Protein AF-A0A2V8K1Y5-F1 (afdb_monomer)

Nearest PDB structures (foldseek):
  5n78-assembly1_C  TM=5.001E-01  e=2.879E+00  Escherichia coli
  8tla-assembly1_B  TM=1.758E-01  e=6.947E+00  Homo sapiens

Structure (mmCIF, N/CA/C/O backbone):
data_AF-A0A2V8K1Y5-F1
#
_entry.id   AF-A0A2V8K1Y5-F1
#
loop_
_atom_site.group_PDB
_atom_site.id
_atom_site.type_symbol
_atom_site.label_atom_id
_atom_site.label_alt_id
_atom_site.label_comp_id
_atom_site.label_asym_id
_atom_site.label_entity_id
_atom_site.label_seq_id
_atom_site.pdbx_PDB_ins_code
_atom_site.Cartn_x
_atom_site.Cartn_y
_atom_site.Cartn_z
_atom_site.occupancy
_atom_site.B_iso_or_equiv
_atom_site.auth_seq_id
_atom_site.auth_comp_id
_atom_site.auth_asym_id
_atom_site.auth_atom_id
_atom_site.pdbx_PDB_model_num
ATOM 1 N N . ASP A 1 1 ? 10.389 -0.474 23.146 1.00 36.03 1 ASP A N 1
ATOM 2 C CA . ASP A 1 1 ? 8.952 -0.753 23.030 1.00 36.03 1 ASP A CA 1
ATOM 3 C C . ASP A 1 1 ? 8.690 -1.410 21.679 1.00 36.03 1 ASP A C 1
ATOM 5 O O . ASP A 1 1 ? 9.085 -0.850 20.660 1.00 36.03 1 ASP A O 1
ATOM 9 N N . ILE A 1 2 ? 8.203 -2.653 21.663 1.00 30.86 2 ILE A N 1
ATOM 10 C CA . ILE A 1 2 ? 8.026 -3.426 20.422 1.00 30.86 2 ILE A CA 1
ATOM 11 C C . ILE A 1 2 ? 6.610 -3.152 19.920 1.00 30.86 2 ILE A C 1
ATOM 13 O O . ILE A 1 2 ? 5.644 -3.729 20.410 1.00 30.86 2 ILE A O 1
ATOM 17 N N . HIS A 1 3 ? 6.485 -2.248 18.950 1.00 46.88 3 HIS A N 1
ATOM 18 C CA . HIS A 1 3 ? 5.200 -1.940 18.333 1.00 46.88 3 HIS A CA 1
ATOM 19 C C . HIS A 1 3 ? 4.813 -3.071 17.373 1.00 46.88 3 HIS A C 1
ATOM 21 O O . HIS A 1 3 ? 5.418 -3.230 16.312 1.00 46.88 3 HIS A O 1
ATOM 27 N N . TRP A 1 4 ? 3.821 -3.870 17.763 1.00 62.59 4 TRP A N 1
ATOM 28 C CA . TRP A 1 4 ? 3.218 -4.887 16.904 1.00 62.59 4 TRP A CA 1
ATOM 29 C C . TRP A 1 4 ? 2.704 -4.225 15.609 1.00 62.59 4 TRP A C 1
ATOM 31 O O . TRP A 1 4 ? 2.039 -3.187 15.701 1.00 62.59 4 TRP A O 1
ATOM 41 N N . PRO A 1 5 ? 2.986 -4.763 14.406 1.00 79.50 5 PRO A N 1
ATOM 42 C CA . PRO A 1 5 ? 2.498 -4.159 13.174 1.00 79.50 5 PRO A CA 1
ATOM 43 C C . PRO A 1 5 ? 0.969 -4.064 13.153 1.00 79.50 5 PRO A C 1
ATOM 45 O O . PRO A 1 5 ? 0.234 -5.006 13.453 1.00 79.50 5 PRO A O 1
ATOM 48 N N . THR A 1 6 ? 0.498 -2.879 12.781 1.00 89.88 6 THR A N 1
ATOM 49 C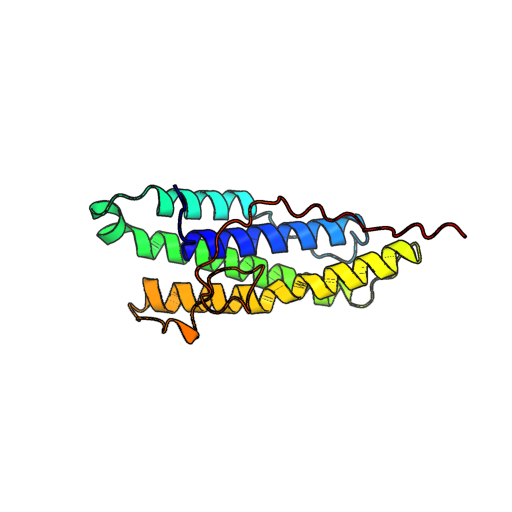 CA . THR A 1 6 ? -0.912 -2.578 12.539 1.00 89.88 6 THR A CA 1
ATOM 50 C C . THR A 1 6 ? -1.224 -2.730 11.055 1.00 89.88 6 THR A C 1
ATOM 52 O O . THR A 1 6 ? -0.338 -2.616 10.204 1.00 89.88 6 THR A O 1
ATOM 55 N N . ASP A 1 7 ? -2.499 -2.892 10.715 1.00 93.94 7 ASP A N 1
ATOM 56 C CA . ASP A 1 7 ? -2.921 -2.923 9.311 1.00 93.94 7 ASP A CA 1
ATOM 57 C C . ASP A 1 7 ? -2.511 -1.622 8.583 1.00 93.94 7 ASP A C 1
ATOM 59 O O . ASP A 1 7 ? -2.038 -1.649 7.449 1.00 93.94 7 ASP A O 1
ATOM 63 N N . ALA A 1 8 ? -2.546 -0.476 9.275 1.00 96.12 8 ALA A N 1
ATOM 64 C CA . ALA A 1 8 ? -2.056 0.801 8.756 1.00 96.12 8 ALA A CA 1
ATOM 65 C C . ALA A 1 8 ? -0.554 0.799 8.407 1.00 96.12 8 ALA A C 1
ATOM 67 O O . ALA A 1 8 ? -0.160 1.396 7.400 1.00 96.12 8 ALA A O 1
ATOM 68 N N . THR A 1 9 ? 0.294 0.161 9.223 1.00 95.00 9 THR A N 1
ATOM 69 C CA . THR A 1 9 ? 1.738 0.069 8.946 1.00 95.00 9 THR A CA 1
ATOM 70 C C . THR A 1 9 ? 2.028 -0.886 7.796 1.00 95.00 9 THR A C 1
ATOM 72 O O . THR A 1 9 ? 2.828 -0.540 6.933 1.00 95.00 9 THR A O 1
ATOM 75 N N . LEU A 1 10 ? 1.314 -2.012 7.711 1.00 95.06 10 LEU A N 1
ATOM 76 C CA . LEU A 1 10 ? 1.461 -2.972 6.611 1.00 95.06 10 LEU A CA 1
ATOM 77 C C . LEU A 1 10 ? 1.029 -2.372 5.262 1.00 95.06 10 LEU A C 1
ATOM 79 O O . LEU A 1 10 ? 1.726 -2.520 4.256 1.00 95.06 10 LEU A O 1
ATOM 83 N N . LEU A 1 11 ? -0.077 -1.618 5.241 1.00 97.69 11 LEU A N 1
ATOM 84 C CA . LEU A 1 11 ? -0.516 -0.873 4.054 1.00 97.69 11 LEU A CA 1
ATOM 85 C C . LEU A 1 11 ? 0.528 0.169 3.624 1.00 97.69 11 LEU A C 1
ATOM 87 O O . LEU A 1 11 ? 0.815 0.319 2.435 1.00 97.69 11 LEU A O 1
ATOM 91 N N . TRP A 1 12 ? 1.125 0.882 4.584 1.00 97.69 12 TRP A N 1
ATOM 92 C CA . TRP A 1 12 ? 2.210 1.821 4.301 1.00 97.69 12 TRP A CA 1
ATOM 93 C C . TRP A 1 12 ? 3.450 1.123 3.735 1.00 97.69 12 TRP A C 1
ATOM 95 O O . TRP A 1 12 ? 4.020 1.609 2.756 1.00 97.69 12 TRP A O 1
ATOM 105 N N . ASP A 1 13 ? 3.863 0.001 4.319 1.00 94.94 13 ASP A N 1
ATOM 106 C CA . ASP A 1 13 ? 5.020 -0.751 3.845 1.00 94.94 13 ASP A CA 1
ATOM 107 C C . ASP A 1 13 ? 4.805 -1.277 2.427 1.00 94.94 13 ASP A C 1
ATOM 109 O O . ASP A 1 13 ? 5.695 -1.114 1.592 1.00 94.94 13 ASP A O 1
ATOM 113 N N . THR A 1 14 ? 3.596 -1.751 2.116 1.00 95.81 14 THR A N 1
ATOM 114 C CA . THR A 1 14 ? 3.192 -2.139 0.755 1.00 95.81 14 THR A CA 1
ATOM 115 C C . THR A 1 14 ? 3.406 -0.982 -0.224 1.00 95.81 14 THR A C 1
ATOM 117 O O . THR A 1 14 ? 4.146 -1.106 -1.202 1.00 95.81 14 THR A O 1
ATOM 120 N N . VAL A 1 15 ? 2.846 0.199 0.074 1.00 98.12 15 VAL A N 1
ATOM 121 C CA . VAL A 1 15 ? 3.009 1.396 -0.770 1.00 98.12 15 VAL A CA 1
ATOM 122 C C . VAL A 1 15 ? 4.481 1.777 -0.929 1.00 98.12 15 VAL A C 1
ATOM 124 O O . VAL A 1 15 ? 4.929 2.109 -2.031 1.00 98.12 15 VAL A O 1
ATOM 127 N N . ARG A 1 16 ? 5.242 1.763 0.168 1.00 96.69 16 ARG A N 1
ATOM 128 C CA . ARG A 1 16 ? 6.648 2.174 0.202 1.00 96.69 16 ARG A CA 1
ATOM 129 C C . ARG A 1 16 ? 7.526 1.254 -0.644 1.00 96.69 16 ARG A C 1
ATOM 131 O O . ARG A 1 16 ? 8.353 1.767 -1.400 1.00 96.69 16 ARG A O 1
ATOM 138 N N . VAL A 1 17 ? 7.357 -0.060 -0.508 1.00 94.44 17 VAL A N 1
ATOM 139 C CA . VAL A 1 17 ? 8.147 -1.076 -1.216 1.00 94.44 17 VAL A CA 1
ATOM 140 C C . VAL A 1 17 ? 7.843 -1.042 -2.705 1.00 94.44 17 VAL A C 1
ATOM 142 O O . VAL A 1 17 ? 8.766 -0.836 -3.491 1.00 94.44 17 VAL A O 1
ATOM 145 N N . LEU A 1 18 ? 6.567 -1.118 -3.091 1.00 95.44 18 LEU A N 1
ATOM 146 C CA . LEU A 1 18 ? 6.172 -1.111 -4.501 1.00 95.44 18 LEU A CA 1
ATOM 147 C C . LEU A 1 18 ? 6.598 0.184 -5.199 1.00 95.44 18 LEU A C 1
ATOM 149 O O . LEU A 1 18 ? 7.217 0.144 -6.259 1.00 95.44 18 LEU A O 1
ATOM 153 N N . SER A 1 19 ? 6.392 1.345 -4.565 1.00 95.94 19 SER A N 1
ATOM 154 C CA . SER A 1 19 ? 6.840 2.630 -5.130 1.00 95.94 19 SER A CA 1
ATOM 155 C C . SER A 1 19 ? 8.359 2.684 -5.335 1.00 95.94 19 SER A C 1
ATOM 157 O O . SER A 1 19 ? 8.837 3.335 -6.264 1.00 95.94 19 SER A O 1
ATOM 159 N N . ARG A 1 20 ? 9.138 2.043 -4.454 1.00 93.94 20 ARG A N 1
ATOM 160 C CA . ARG A 1 20 ? 10.599 1.968 -4.583 1.00 93.94 20 ARG A CA 1
ATOM 161 C C . ARG A 1 20 ? 11.006 1.038 -5.727 1.00 93.94 20 ARG A C 1
ATOM 163 O O . ARG A 1 20 ? 11.879 1.420 -6.496 1.00 93.94 20 ARG A O 1
ATOM 170 N N . LEU A 1 21 ? 10.385 -0.136 -5.847 1.00 92.81 21 LEU A N 1
ATOM 171 C CA . LEU A 1 21 ? 10.670 -1.100 -6.917 1.00 92.81 21 LEU A CA 1
ATOM 172 C C . LEU A 1 21 ? 10.338 -0.521 -8.298 1.00 92.81 21 LEU A C 1
ATOM 174 O O . LEU A 1 21 ? 11.191 -0.536 -9.182 1.00 92.81 21 LEU A O 1
ATOM 178 N N . ILE A 1 22 ? 9.168 0.112 -8.444 1.00 94.69 22 ILE A N 1
ATOM 179 C CA . ILE A 1 22 ? 8.790 0.850 -9.663 1.00 94.69 22 ILE A CA 1
ATOM 180 C C . ILE A 1 22 ? 9.826 1.938 -9.980 1.00 94.69 22 ILE A C 1
ATOM 182 O O . ILE A 1 22 ? 10.213 2.116 -11.132 1.00 94.69 22 ILE A O 1
ATOM 186 N N . GLY A 1 23 ? 10.301 2.669 -8.964 1.00 93.94 23 GLY A N 1
ATOM 187 C CA . GLY A 1 23 ? 11.340 3.687 -9.132 1.00 93.94 23 GLY A CA 1
ATOM 188 C C . GLY A 1 23 ? 12.672 3.120 -9.633 1.00 93.94 23 GLY A C 1
ATOM 189 O O . GLY A 1 23 ? 13.281 3.715 -10.518 1.00 93.94 23 GLY A O 1
ATOM 190 N N . ARG A 1 24 ? 13.099 1.959 -9.114 1.00 93.06 24 ARG A N 1
ATOM 191 C CA . ARG A 1 24 ? 14.311 1.262 -9.579 1.00 93.06 24 ARG A CA 1
ATOM 192 C C . ARG A 1 24 ? 14.163 0.796 -11.026 1.00 93.06 24 ARG A C 1
ATOM 194 O O . ARG A 1 24 ? 15.050 1.069 -11.822 1.00 93.06 24 ARG A O 1
ATOM 201 N N . LEU A 1 25 ? 13.027 0.195 -11.391 1.00 92.25 25 LEU A N 1
ATOM 202 C CA . LEU A 1 25 ? 12.757 -0.182 -12.784 1.00 92.25 25 LEU A CA 1
ATOM 203 C C . LEU A 1 25 ? 12.767 1.036 -13.711 1.00 92.25 25 LEU A C 1
ATOM 205 O O . LEU A 1 25 ? 13.388 0.993 -14.767 1.00 92.25 25 LEU A O 1
ATOM 209 N N . ARG A 1 26 ? 12.156 2.153 -13.297 1.00 93.94 26 ARG A N 1
ATOM 210 C CA . ARG A 1 26 ? 12.150 3.388 -14.096 1.00 93.94 26 ARG A CA 1
ATOM 211 C C . ARG A 1 26 ? 13.559 3.931 -14.339 1.00 93.94 26 ARG A C 1
ATOM 213 O O . ARG A 1 26 ? 13.788 4.517 -15.388 1.00 93.94 26 ARG A O 1
ATOM 220 N N . ALA A 1 27 ? 14.491 3.759 -13.403 1.00 92.81 27 ALA A N 1
ATOM 221 C CA . ALA A 1 27 ? 15.870 4.208 -13.591 1.00 92.81 27 ALA A CA 1
ATOM 222 C C . ALA A 1 27 ? 16.603 3.425 -14.698 1.00 92.81 27 ALA A C 1
ATOM 224 O O . ALA A 1 27 ? 17.463 3.991 -15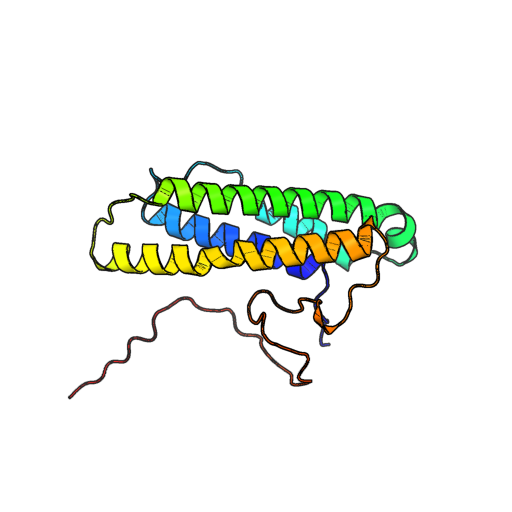.367 1.00 92.81 27 ALA A O 1
ATOM 225 N N . ILE A 1 28 ? 16.234 2.158 -14.915 1.00 92.00 28 ILE A N 1
ATOM 226 C CA . ILE A 1 28 ? 16.863 1.274 -15.909 1.00 92.00 28 ILE A CA 1
ATOM 227 C C . ILE A 1 28 ? 16.132 1.371 -17.259 1.00 92.00 28 ILE A C 1
ATOM 229 O O . ILE A 1 28 ? 16.758 1.561 -18.302 1.00 92.00 28 ILE A O 1
ATOM 233 N N . VAL A 1 29 ? 14.796 1.301 -17.243 1.00 92.06 29 VAL A N 1
ATOM 234 C CA . VAL A 1 29 ? 13.924 1.269 -18.434 1.00 92.06 29 VAL A CA 1
ATOM 235 C C . VAL A 1 29 ? 12.862 2.381 -18.394 1.00 92.06 29 VAL A C 1
ATOM 237 O O . VAL A 1 29 ? 11.660 2.118 -18.341 1.00 92.06 29 VAL A O 1
ATOM 240 N N . PRO A 1 30 ? 13.263 3.668 -18.421 1.00 92.00 30 PRO A N 1
ATOM 241 C CA . PRO A 1 30 ? 12.360 4.794 -18.157 1.00 92.00 30 PRO A CA 1
ATOM 242 C C . PRO A 1 30 ? 11.195 4.916 -19.142 1.00 92.00 30 PRO A C 1
ATOM 244 O O . PRO A 1 30 ? 10.129 5.383 -18.746 1.00 92.00 30 PRO A O 1
ATOM 247 N N . LYS A 1 31 ? 11.397 4.508 -20.403 1.00 91.62 31 LYS A N 1
ATOM 248 C CA . LYS A 1 31 ? 10.378 4.573 -21.463 1.00 91.62 31 LYS A CA 1
ATOM 249 C C . LYS A 1 31 ? 9.295 3.500 -21.316 1.00 91.62 31 LYS A C 1
ATOM 251 O O . LYS A 1 31 ? 8.180 3.718 -21.774 1.00 91.62 31 LYS A O 1
ATOM 256 N N . ASP A 1 32 ? 9.612 2.400 -20.639 1.00 91.50 32 ASP A N 1
ATOM 257 C CA . ASP A 1 32 ? 8.731 1.233 -20.531 1.00 91.50 32 ASP A CA 1
ATOM 258 C C . ASP A 1 32 ? 7.918 1.238 -19.226 1.00 91.50 32 ASP A C 1
ATOM 260 O O . ASP A 1 32 ? 6.946 0.500 -19.082 1.00 91.50 32 ASP A O 1
ATOM 264 N N . VAL A 1 33 ? 8.291 2.086 -18.256 1.00 92.38 33 VAL A N 1
ATOM 265 C CA . VAL A 1 33 ? 7.540 2.257 -17.005 1.00 92.38 33 VAL A CA 1
ATOM 266 C C . VAL A 1 33 ? 6.515 3.391 -17.158 1.00 92.38 33 VAL A C 1
ATOM 268 O O . VAL A 1 33 ? 6.912 4.563 -17.208 1.00 92.38 33 VAL A O 1
ATOM 271 N N . PRO A 1 34 ? 5.196 3.112 -17.128 1.00 91.69 34 PRO A N 1
ATOM 272 C CA . PRO A 1 34 ? 4.180 4.151 -17.305 1.00 91.69 34 PRO A CA 1
ATOM 273 C C . PRO A 1 34 ? 4.249 5.213 -16.202 1.00 91.69 34 PRO A C 1
ATOM 275 O O . PRO A 1 34 ? 4.621 4.912 -15.071 1.00 91.69 34 PRO A O 1
ATOM 278 N N . GLY A 1 35 ? 3.933 6.473 -16.501 1.00 91.94 35 GLY A N 1
ATOM 279 C CA . GLY A 1 35 ? 3.980 7.567 -15.521 1.00 91.94 35 GLY A CA 1
ATOM 280 C C . GLY A 1 35 ? 2.897 7.448 -14.442 1.00 91.94 35 GLY A C 1
ATOM 281 O O . GLY A 1 35 ? 1.727 7.258 -14.763 1.00 91.94 35 GLY A O 1
ATOM 282 N N . PHE A 1 36 ? 3.268 7.611 -13.165 1.00 92.19 36 PHE A N 1
ATOM 283 C CA . PHE A 1 36 ? 2.328 7.581 -12.035 1.00 92.19 36 PHE A CA 1
ATOM 284 C C . PHE A 1 36 ? 2.663 8.644 -10.980 1.00 92.19 36 PHE A C 1
ATOM 286 O O . PHE A 1 36 ? 3.844 8.923 -10.745 1.00 92.19 36 PHE A O 1
ATOM 293 N N . PRO A 1 37 ? 1.662 9.1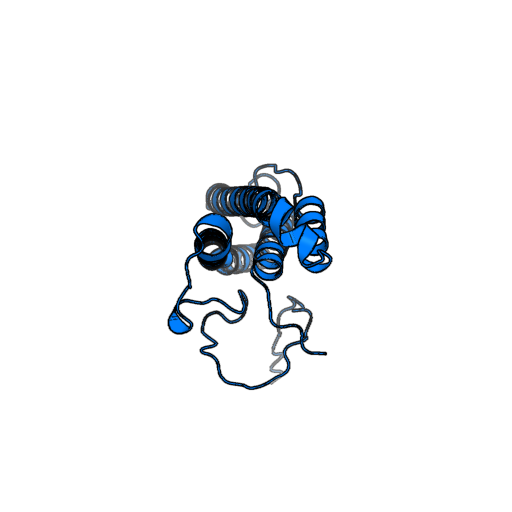97 -10.273 1.00 92.38 37 PRO A N 1
ATOM 294 C CA . PRO A 1 37 ? 1.909 10.080 -9.141 1.00 92.38 37 PRO A CA 1
ATOM 295 C C . PRO A 1 37 ? 2.550 9.322 -7.969 1.00 92.38 37 PRO A C 1
ATOM 297 O O . PRO A 1 37 ? 2.149 8.215 -7.608 1.00 92.38 37 PRO A O 1
ATOM 300 N N . ASN A 1 38 ? 3.524 9.943 -7.300 1.00 93.50 38 ASN A N 1
ATOM 301 C CA . ASN A 1 38 ? 4.137 9.363 -6.105 1.00 93.50 38 ASN A CA 1
ATOM 302 C C . ASN A 1 38 ? 3.196 9.488 -4.896 1.00 93.50 38 ASN A C 1
ATOM 304 O O . ASN A 1 38 ? 3.025 10.563 -4.315 1.00 93.50 38 ASN A O 1
ATOM 308 N N . ARG A 1 39 ? 2.621 8.361 -4.467 1.00 97.31 39 ARG A N 1
ATOM 309 C CA . ARG A 1 39 ? 1.668 8.314 -3.349 1.00 97.31 39 ARG A CA 1
ATOM 310 C C . ARG A 1 39 ? 2.300 8.105 -1.970 1.00 97.31 39 ARG A C 1
ATOM 312 O O . ARG A 1 39 ? 1.578 8.127 -0.971 1.00 97.31 39 ARG A O 1
ATOM 319 N N . LYS A 1 40 ? 3.634 7.988 -1.857 1.00 97.50 40 LYS A N 1
ATOM 320 C CA . LYS A 1 40 ? 4.309 7.679 -0.579 1.00 97.50 40 LYS A CA 1
ATOM 321 C C . LYS A 1 40 ? 3.967 8.676 0.531 1.00 97.50 40 LYS A C 1
ATOM 323 O O . LYS A 1 40 ? 3.577 8.290 1.631 1.00 97.50 40 LYS A O 1
ATOM 328 N N . ARG A 1 41 ? 4.075 9.978 0.249 1.00 98.00 41 ARG A N 1
ATOM 329 C CA . ARG A 1 41 ? 3.774 11.026 1.243 1.00 98.00 41 ARG A CA 1
ATOM 330 C C . ARG A 1 41 ? 2.314 10.960 1.695 1.00 98.00 41 ARG A C 1
ATOM 332 O O . ARG A 1 41 ? 2.030 11.121 2.881 1.00 98.00 41 ARG A O 1
ATOM 339 N N . ALA A 1 42 ? 1.400 10.702 0.760 1.00 98.44 42 ALA A N 1
ATOM 340 C CA . ALA A 1 42 ? -0.020 10.599 1.053 1.00 98.44 42 ALA A CA 1
ATOM 341 C C . ALA A 1 42 ? -0.311 9.407 1.975 1.00 98.44 42 ALA A C 1
ATOM 343 O O . ALA A 1 42 ? -0.920 9.625 3.024 1.00 98.44 42 ALA A O 1
ATOM 344 N N . ALA A 1 43 ? 0.177 8.207 1.638 1.00 98.44 43 ALA A N 1
ATOM 345 C CA . ALA A 1 43 ? 0.007 6.995 2.442 1.00 98.44 43 ALA A CA 1
ATOM 346 C C . ALA A 1 43 ? 0.613 7.144 3.845 1.00 98.44 43 ALA A C 1
ATOM 348 O O . ALA A 1 43 ? -0.083 6.936 4.840 1.00 98.44 43 ALA A O 1
ATOM 349 N N . ARG A 1 44 ? 1.867 7.618 3.942 1.00 98.19 44 ARG A N 1
ATOM 350 C CA . ARG A 1 44 ? 2.543 7.854 5.229 1.00 98.19 44 ARG A CA 1
ATOM 351 C C . ARG A 1 44 ? 1.731 8.773 6.137 1.00 98.19 44 ARG A C 1
ATOM 353 O O . ARG A 1 44 ? 1.583 8.474 7.316 1.00 98.19 44 ARG A O 1
ATOM 360 N N . LYS A 1 45 ? 1.162 9.858 5.596 1.00 98.44 45 LYS A N 1
ATOM 361 C CA . LYS A 1 45 ? 0.331 10.793 6.373 1.00 98.44 45 LYS A CA 1
ATOM 362 C C . LYS A 1 45 ? -0.918 10.113 6.949 1.00 98.44 45 LYS A C 1
ATOM 364 O O . LYS A 1 45 ? -1.288 10.413 8.080 1.00 98.44 45 LYS A O 1
ATOM 369 N N . ARG A 1 46 ? -1.568 9.204 6.206 1.00 98.62 46 ARG A N 1
ATOM 370 C CA . ARG A 1 46 ? -2.767 8.483 6.686 1.00 98.62 46 ARG A CA 1
ATOM 371 C C . ARG A 1 46 ? -2.397 7.451 7.743 1.00 98.62 46 ARG A C 1
ATOM 373 O O . ARG A 1 46 ? -3.037 7.424 8.788 1.00 98.62 46 ARG A O 1
ATOM 380 N N . MET A 1 47 ? -1.330 6.687 7.513 1.00 98.06 47 MET A N 1
ATOM 381 C CA . MET A 1 47 ? -0.799 5.740 8.494 1.00 98.06 47 MET A CA 1
ATOM 382 C C . MET A 1 47 ? -0.425 6.447 9.807 1.00 98.06 47 MET A C 1
ATOM 384 O O . MET A 1 47 ? -0.906 6.059 10.866 1.00 98.06 47 MET A O 1
ATOM 388 N N . GLN A 1 48 ? 0.326 7.551 9.746 1.00 97.56 48 GLN A N 1
ATOM 389 C CA . GLN A 1 48 ? 0.695 8.319 10.941 1.00 97.56 48 GLN A CA 1
ATOM 390 C C . GLN A 1 48 ? -0.522 8.921 11.645 1.00 97.56 48 GLN A C 1
ATOM 392 O O . GLN A 1 48 ? -0.560 8.958 12.874 1.00 97.56 48 GLN A O 1
ATOM 397 N N . LYS A 1 49 ? -1.526 9.382 10.884 1.00 97.69 49 LYS A N 1
ATOM 398 C CA . LYS A 1 49 ? -2.784 9.855 11.466 1.00 97.69 49 LYS A CA 1
ATOM 399 C C . LYS A 1 49 ? -3.456 8.730 12.257 1.00 97.69 49 LYS A C 1
ATOM 401 O O . LYS A 1 49 ? -3.809 8.961 13.402 1.00 97.69 49 LYS A O 1
ATOM 406 N N . LEU A 1 50 ? -3.569 7.528 11.689 1.00 96.56 50 LEU A N 1
ATOM 407 C CA . LEU A 1 50 ? -4.144 6.358 12.365 1.00 96.56 50 LEU A CA 1
ATOM 408 C C . LEU A 1 50 ? -3.351 5.941 13.609 1.00 96.56 50 LEU A C 1
ATOM 410 O O . LEU A 1 50 ? -3.958 5.574 14.607 1.00 96.56 50 LEU A O 1
ATOM 414 N N . GLN A 1 51 ? -2.018 5.999 13.582 1.00 94.56 51 GLN A N 1
ATOM 415 C CA . GLN A 1 51 ? -1.189 5.652 14.744 1.00 94.56 51 GLN A CA 1
ATOM 416 C C . GLN A 1 51 ? -1.363 6.625 15.914 1.00 94.56 51 GLN A C 1
ATOM 418 O O . GLN A 1 51 ? -1.305 6.211 17.065 1.00 94.56 51 GLN A O 1
ATOM 423 N N . ARG A 1 52 ? -1.590 7.909 15.621 1.00 95.62 52 ARG A N 1
ATOM 424 C CA . ARG A 1 52 ? -1.702 8.974 16.628 1.00 95.62 52 ARG A CA 1
ATOM 425 C C . ARG A 1 52 ? -3.130 9.214 17.124 1.00 95.62 52 ARG A C 1
ATOM 427 O O . ARG A 1 52 ? -3.325 10.089 17.959 1.00 95.62 52 ARG A O 1
ATOM 434 N N . MET A 1 53 ? -4.123 8.497 16.594 1.00 95.94 53 MET A N 1
ATOM 435 C CA . MET A 1 53 ? -5.517 8.665 17.011 1.00 95.94 53 MET A CA 1
ATOM 436 C C . MET A 1 53 ? -5.741 8.186 18.447 1.00 95.94 53 MET A C 1
ATOM 438 O O . MET A 1 53 ? -5.359 7.065 18.796 1.00 95.94 53 MET A O 1
ATOM 442 N N . THR A 1 54 ? -6.447 9.003 19.228 1.00 95.81 54 THR A N 1
ATOM 443 C CA . THR A 1 54 ? -7.009 8.610 20.529 1.00 95.81 54 THR A CA 1
ATOM 444 C C . THR A 1 54 ? -8.208 7.669 20.354 1.00 95.81 54 THR A C 1
ATOM 446 O O . THR A 1 54 ? -8.747 7.551 19.252 1.00 95.81 54 THR A O 1
ATOM 449 N N . ALA A 1 55 ? -8.664 7.021 21.433 1.00 93.94 55 ALA A N 1
ATOM 450 C CA . ALA A 1 55 ? -9.833 6.132 21.398 1.00 93.94 55 ALA A CA 1
ATOM 451 C C . ALA A 1 55 ? -11.089 6.836 20.844 1.00 93.94 55 ALA A C 1
ATOM 453 O O . ALA A 1 55 ? -11.637 6.396 19.836 1.00 93.94 55 ALA A O 1
ATOM 454 N N . ALA A 1 56 ? -11.442 8.006 21.388 1.00 95.19 56 ALA A N 1
ATOM 455 C CA . ALA A 1 56 ? -12.583 8.803 20.921 1.00 95.19 56 ALA A CA 1
ATOM 456 C C . ALA A 1 56 ? -12.468 9.224 19.439 1.00 95.19 56 ALA A C 1
ATOM 458 O O . ALA A 1 56 ? -13.451 9.292 18.701 1.00 95.19 56 ALA A O 1
ATOM 459 N N . GLN A 1 57 ? -11.249 9.492 18.954 1.00 95.56 57 GLN A N 1
ATOM 460 C CA . GLN A 1 57 ? -11.036 9.789 17.534 1.00 95.56 57 GLN A CA 1
ATOM 461 C C . GLN A 1 57 ? -11.197 8.550 16.650 1.00 95.56 57 GLN A C 1
ATOM 463 O O . GLN A 1 57 ? -11.627 8.682 15.502 1.00 95.56 57 GLN A O 1
ATOM 468 N N . ARG A 1 58 ? -10.836 7.357 17.141 1.00 94.31 58 ARG A N 1
ATOM 469 C CA . ARG A 1 58 ? -10.977 6.115 16.372 1.00 94.31 58 ARG A CA 1
ATOM 470 C C . ARG A 1 58 ? -12.439 5.792 16.103 1.00 94.31 58 ARG A C 1
ATOM 472 O O . ARG A 1 58 ? -12.747 5.481 14.955 1.00 94.31 58 ARG A O 1
ATOM 479 N N . GLU A 1 59 ? -13.307 5.959 17.099 1.00 92.19 59 GLU A N 1
ATOM 480 C CA . GLU A 1 59 ? -14.753 5.713 16.983 1.00 92.19 59 GLU A CA 1
ATOM 481 C C . GLU A 1 59 ? -15.383 6.471 15.806 1.00 92.19 59 GLU A C 1
ATOM 483 O O . GLU A 1 59 ? -16.137 5.900 15.027 1.00 92.19 59 GLU A O 1
ATOM 488 N N . SER A 1 60 ? -15.011 7.739 15.613 1.00 94.00 60 SER A N 1
ATOM 489 C CA . SER A 1 60 ? -15.628 8.602 14.595 1.00 94.00 60 SER A CA 1
ATOM 490 C C . SER A 1 60 ? -14.831 8.741 13.291 1.00 94.00 60 SER A C 1
ATOM 492 O O . SER A 1 60 ? -15.399 9.069 12.248 1.00 94.00 60 SER A O 1
ATOM 494 N N . GLN A 1 61 ? -13.506 8.536 13.298 1.00 96.12 61 GLN A N 1
ATOM 495 C CA . GLN A 1 61 ? -12.650 8.889 12.151 1.00 96.12 61 GLN A CA 1
ATOM 496 C C . GLN A 1 61 ? -11.894 7.719 11.523 1.00 96.12 61 GLN A C 1
ATOM 498 O O . GLN A 1 61 ? -11.454 7.856 10.374 1.00 96.12 61 GLN A O 1
ATOM 503 N N . GLN A 1 62 ? -11.703 6.603 12.233 1.00 96.38 62 GLN A N 1
ATOM 504 C CA . GLN A 1 62 ? -10.797 5.534 11.799 1.00 96.38 62 GLN A CA 1
ATOM 505 C C . GLN A 1 62 ? -11.188 4.970 10.430 1.00 96.38 62 GLN A C 1
ATOM 507 O O . GLN A 1 62 ? -10.347 4.919 9.530 1.00 96.38 62 GLN A O 1
ATOM 512 N N . VAL A 1 63 ? -12.465 4.619 10.250 1.00 97.44 63 VAL A N 1
ATOM 513 C CA . VAL A 1 63 ? -12.988 4.011 9.014 1.00 97.44 63 VAL A CA 1
ATOM 514 C C . VAL A 1 63 ? -12.705 4.893 7.798 1.00 97.44 63 VAL A C 1
ATOM 516 O O . VAL A 1 63 ? -12.177 4.425 6.789 1.00 97.44 63 VAL A O 1
ATOM 519 N N . ARG A 1 64 ? -12.969 6.202 7.900 1.00 98.12 64 ARG A N 1
ATOM 520 C CA . ARG A 1 64 ? -12.719 7.155 6.808 1.00 98.12 64 ARG A CA 1
ATOM 521 C C . ARG A 1 64 ? -11.242 7.211 6.419 1.00 98.12 64 ARG A C 1
ATOM 523 O O . ARG A 1 64 ? -10.921 7.270 5.234 1.00 98.12 64 ARG A O 1
ATOM 530 N N . ILE A 1 65 ? -10.336 7.217 7.397 1.00 98.50 65 ILE A N 1
ATOM 531 C CA . ILE A 1 65 ? -8.896 7.295 7.117 1.00 98.50 65 ILE A CA 1
ATOM 532 C C . ILE A 1 65 ? -8.364 5.969 6.560 1.00 98.50 65 ILE A C 1
ATOM 534 O O . ILE A 1 65 ? -7.533 6.002 5.651 1.00 98.50 65 ILE A O 1
ATOM 538 N N . TYR A 1 66 ? -8.881 4.824 7.015 1.00 98.38 66 TYR A N 1
ATOM 539 C CA . TYR A 1 66 ? -8.567 3.529 6.410 1.00 98.38 66 TYR A CA 1
ATOM 540 C C . TYR A 1 66 ? -9.056 3.430 4.966 1.00 98.38 66 TYR A C 1
ATOM 542 O O . TYR A 1 66 ? -8.269 3.027 4.119 1.00 98.38 66 TYR A O 1
ATOM 550 N N . ARG A 1 67 ? -10.276 3.887 4.641 1.00 98.69 67 ARG A N 1
ATOM 551 C CA . ARG A 1 67 ? -10.757 3.949 3.244 1.00 98.69 67 ARG A CA 1
ATOM 552 C C . ARG A 1 67 ? -9.807 4.743 2.343 1.00 98.69 67 ARG A C 1
ATOM 554 O O . ARG A 1 67 ? -9.478 4.297 1.251 1.00 98.69 67 ARG A O 1
ATOM 561 N N . GLN A 1 68 ? -9.309 5.887 2.818 1.00 98.69 68 GLN A N 1
ATOM 562 C CA . GLN A 1 68 ? -8.324 6.679 2.070 1.00 98.69 68 GLN A CA 1
ATOM 563 C C . GLN A 1 68 ? -6.989 5.949 1.886 1.00 98.69 68 GLN A C 1
ATOM 565 O O . GLN A 1 68 ? -6.386 6.040 0.820 1.00 98.69 68 GLN A O 1
ATOM 570 N N . LEU A 1 69 ? -6.495 5.274 2.927 1.00 98.75 69 LEU A N 1
ATOM 571 C CA . LEU A 1 69 ? -5.236 4.536 2.848 1.00 98.75 69 LEU A CA 1
ATOM 572 C C . LEU A 1 69 ? -5.362 3.316 1.928 1.00 98.75 69 LEU A C 1
ATOM 574 O O . LEU A 1 69 ? -4.491 3.119 1.091 1.00 98.75 69 LEU A O 1
ATOM 578 N N . LEU A 1 70 ? -6.462 2.567 2.029 1.00 98.75 70 LEU A N 1
ATOM 579 C CA . LEU A 1 70 ? -6.789 1.440 1.155 1.00 98.75 70 LEU A CA 1
ATOM 580 C C . LEU A 1 70 ? -6.849 1.862 -0.312 1.00 98.75 70 LEU A C 1
ATOM 582 O O . LEU A 1 70 ? -6.194 1.235 -1.136 1.00 98.75 70 LEU A O 1
ATOM 586 N N . ALA A 1 71 ? -7.539 2.963 -0.625 1.00 98.75 71 ALA A N 1
ATOM 587 C CA . ALA A 1 71 ? -7.601 3.487 -1.988 1.00 98.75 71 ALA A CA 1
ATOM 588 C C . ALA A 1 71 ? -6.204 3.822 -2.542 1.00 98.75 71 ALA A C 1
ATOM 590 O O . ALA A 1 71 ? -5.878 3.471 -3.673 1.00 98.75 71 ALA A O 1
ATOM 591 N N . ILE A 1 72 ? -5.342 4.445 -1.727 1.00 98.75 72 ILE A N 1
ATOM 592 C CA . ILE A 1 72 ? -3.951 4.721 -2.115 1.00 98.75 72 ILE A CA 1
ATOM 593 C C . ILE A 1 72 ? -3.171 3.419 -2.345 1.00 98.75 72 ILE A C 1
ATOM 595 O O . ILE A 1 72 ? -2.409 3.324 -3.307 1.00 98.75 72 ILE A O 1
ATOM 599 N N . THR A 1 73 ? -3.324 2.427 -1.468 1.00 98.56 73 THR A N 1
ATOM 600 C CA . THR A 1 73 ? -2.638 1.138 -1.607 1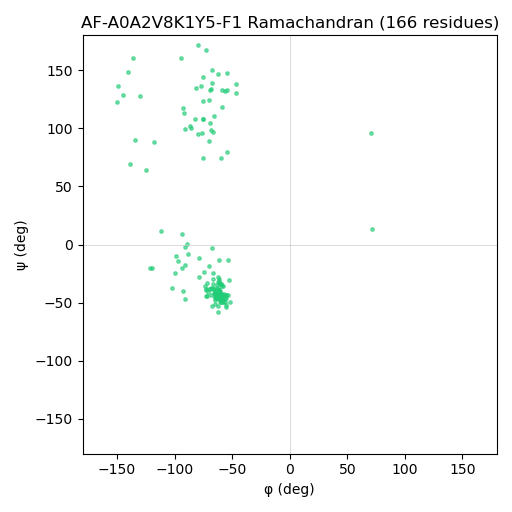.00 98.56 73 THR A CA 1
ATOM 601 C C . THR A 1 73 ? -3.079 0.410 -2.875 1.00 98.56 73 THR A C 1
ATOM 603 O O . THR A 1 73 ? -2.221 -0.031 -3.636 1.00 98.56 73 THR A O 1
ATOM 606 N N . GLN A 1 74 ? -4.383 0.356 -3.152 1.00 98.56 74 GLN A N 1
ATOM 607 C CA . GLN A 1 74 ? -4.944 -0.240 -4.369 1.00 98.56 74 GLN A CA 1
ATOM 608 C C . GLN A 1 74 ? -4.450 0.466 -5.637 1.00 98.56 74 GLN A C 1
ATOM 610 O O . GLN A 1 74 ? -4.069 -0.196 -6.599 1.00 98.56 74 GLN A O 1
ATOM 615 N N . GLU A 1 75 ? -4.367 1.800 -5.629 1.00 98.44 75 GLU A N 1
ATOM 616 C CA . GLU A 1 75 ? -3.791 2.557 -6.745 1.00 98.44 75 GLU A CA 1
ATOM 617 C C . GLU A 1 75 ? -2.326 2.161 -6.996 1.00 98.44 75 GLU A C 1
ATOM 619 O O . GLU A 1 75 ? -1.917 1.948 -8.136 1.00 98.44 75 GLU A O 1
ATOM 624 N N . VAL A 1 76 ? -1.523 2.022 -5.938 1.00 98.31 76 VAL A N 1
ATOM 625 C CA . VAL A 1 76 ? -0.111 1.628 -6.063 1.00 98.31 76 VAL A CA 1
ATOM 626 C C . VAL A 1 76 ? 0.037 0.178 -6.531 1.00 98.31 76 VAL A C 1
ATOM 628 O O . VAL A 1 76 ? 0.917 -0.090 -7.347 1.00 98.31 76 VAL A O 1
ATOM 631 N N . LEU A 1 77 ? -0.833 -0.732 -6.086 1.00 98.12 77 LEU A N 1
ATOM 632 C CA . LEU A 1 77 ? -0.894 -2.111 -6.583 1.00 98.12 77 LEU A CA 1
ATOM 633 C C . LEU A 1 77 ? -1.206 -2.147 -8.084 1.00 98.12 77 LEU A C 1
ATOM 635 O O . LEU A 1 77 ? -0.499 -2.800 -8.850 1.00 98.12 77 LEU A O 1
ATOM 639 N N . ALA A 1 78 ? -2.199 -1.378 -8.533 1.00 97.56 78 ALA A N 1
ATOM 640 C CA . ALA A 1 78 ? -2.520 -1.261 -9.953 1.00 97.56 78 ALA A CA 1
ATOM 641 C C . ALA A 1 78 ? -1.351 -0.671 -10.765 1.00 97.56 78 ALA A C 1
ATOM 643 O O . ALA A 1 78 ? -1.063 -1.121 -11.873 1.00 97.56 78 ALA A O 1
ATOM 644 N N . ASN A 1 79 ? -0.634 0.316 -10.220 1.00 96.88 79 ASN A N 1
ATOM 645 C CA . ASN A 1 79 ? 0.558 0.884 -10.859 1.00 96.88 79 ASN A CA 1
ATOM 646 C C . ASN A 1 79 ? 1.703 -0.134 -10.968 1.00 96.88 79 ASN A C 1
ATOM 648 O O . ASN A 1 79 ? 2.402 -0.171 -11.981 1.00 96.88 79 ASN A O 1
ATOM 652 N N . ALA A 1 80 ? 1.892 -0.967 -9.942 1.00 95.56 80 ALA A N 1
ATOM 653 C CA . ALA A 1 80 ? 2.885 -2.034 -9.944 1.00 95.56 80 ALA A CA 1
ATOM 654 C C . ALA A 1 80 ? 2.582 -3.082 -11.024 1.00 95.56 80 ALA A C 1
ATOM 656 O O . ALA A 1 80 ? 3.466 -3.404 -11.815 1.00 95.56 80 ALA A O 1
ATOM 657 N N . ARG A 1 81 ? 1.324 -3.525 -11.143 1.00 95.62 81 ARG A N 1
ATOM 658 C CA . ARG A 1 81 ? 0.896 -4.456 -12.206 1.00 95.62 81 ARG A CA 1
ATOM 659 C C . ARG A 1 81 ? 1.084 -3.869 -13.604 1.00 95.62 81 ARG A C 1
ATOM 661 O O . ARG A 1 81 ? 1.722 -4.492 -14.443 1.00 95.62 81 ARG A O 1
ATOM 668 N N . ARG A 1 82 ? 0.674 -2.614 -13.818 1.00 95.25 82 ARG A N 1
ATOM 669 C CA . ARG A 1 82 ? 0.927 -1.906 -15.088 1.00 95.25 82 ARG A CA 1
ATOM 670 C C . ARG A 1 82 ? 2.418 -1.743 -15.398 1.00 95.25 82 ARG A C 1
ATOM 672 O O . ARG A 1 82 ? 2.802 -1.693 -16.561 1.00 95.25 82 ARG A O 1
ATOM 679 N N . THR A 1 83 ? 3.271 -1.660 -14.375 1.00 94.19 83 THR A N 1
ATOM 680 C CA . THR A 1 83 ? 4.733 -1.647 -14.552 1.00 94.19 83 THR A CA 1
ATOM 681 C C . THR A 1 83 ? 5.256 -3.016 -14.986 1.00 94.19 83 THR A C 1
ATOM 683 O O . THR A 1 83 ? 6.115 -3.080 -15.862 1.00 94.19 83 THR A O 1
ATOM 686 N N . LEU A 1 84 ? 4.740 -4.111 -14.419 1.00 92.06 84 LEU A N 1
ATOM 687 C CA . LEU A 1 84 ? 5.081 -5.468 -14.860 1.00 92.06 84 LEU A CA 1
ATOM 688 C C . LEU A 1 84 ? 4.710 -5.681 -16.331 1.00 92.06 84 LEU A C 1
ATOM 690 O O . LEU A 1 84 ? 5.545 -6.129 -17.111 1.00 92.06 84 LEU A O 1
ATOM 694 N N . GLU A 1 85 ? 3.497 -5.285 -16.716 1.00 92.00 85 GLU A N 1
ATOM 695 C CA . GLU A 1 85 ? 3.009 -5.371 -18.096 1.00 92.00 85 GLU A CA 1
ATOM 696 C C . GLU A 1 85 ? 3.843 -4.511 -19.053 1.00 92.00 85 GLU A C 1
ATOM 698 O O . GLU A 1 85 ? 4.373 -5.018 -20.041 1.00 92.00 85 GLU A O 1
ATOM 703 N N . GLY A 1 86 ? 4.010 -3.220 -18.739 1.00 89.88 86 GLY A N 1
ATOM 704 C CA . GLY A 1 86 ? 4.740 -2.273 -19.587 1.00 89.88 86 GLY A CA 1
ATOM 705 C C . GLY A 1 86 ? 6.209 -2.645 -19.766 1.00 89.88 86 GLY A C 1
ATOM 706 O O . GLY A 1 86 ? 6.770 -2.458 -20.843 1.00 89.88 86 GLY A O 1
ATOM 707 N N . THR A 1 87 ? 6.815 -3.252 -18.743 1.00 89.50 87 THR A N 1
ATOM 708 C CA . THR A 1 87 ? 8.208 -3.683 -18.828 1.00 89.50 87 THR A CA 1
ATOM 709 C C . THR A 1 87 ? 8.383 -5.082 -19.397 1.00 89.50 87 THR A C 1
ATOM 711 O O . THR A 1 87 ? 9.517 -5.430 -19.675 1.00 89.50 87 THR A O 1
ATOM 714 N N . ALA A 1 88 ? 7.348 -5.899 -19.625 1.00 86.00 88 ALA A N 1
ATOM 715 C CA . ALA A 1 88 ? 7.496 -7.325 -19.963 1.00 86.00 88 ALA A CA 1
ATOM 716 C C . ALA A 1 88 ? 8.437 -7.616 -21.153 1.00 86.00 88 ALA A C 1
ATOM 718 O O . ALA A 1 88 ? 9.099 -8.651 -21.180 1.00 86.00 88 ALA A O 1
ATOM 719 N N . ARG A 1 89 ? 8.530 -6.691 -22.117 1.00 83.31 89 ARG A N 1
ATOM 720 C CA . ARG A 1 89 ? 9.384 -6.798 -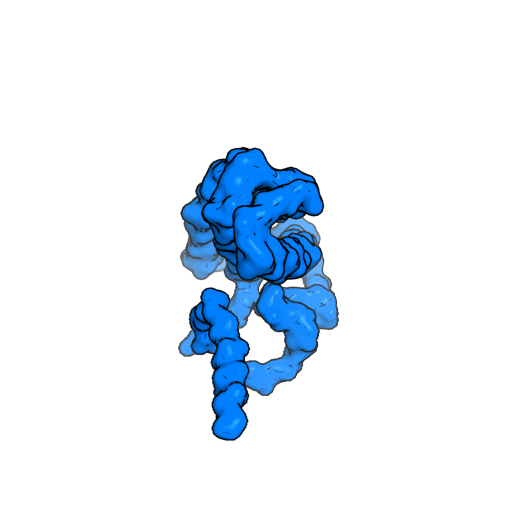23.316 1.00 83.31 89 ARG A CA 1
ATOM 721 C C . ARG A 1 89 ? 10.556 -5.812 -23.335 1.00 83.31 89 ARG A C 1
ATOM 723 O O . ARG A 1 89 ? 11.187 -5.641 -24.378 1.00 83.31 89 ARG A O 1
ATOM 730 N N . SER A 1 90 ? 10.835 -5.153 -22.211 1.00 84.75 90 SER A N 1
ATOM 731 C CA . SER A 1 90 ? 11.938 -4.202 -22.094 1.00 84.75 90 SER A CA 1
ATOM 732 C C . SER A 1 90 ? 13.260 -4.836 -22.501 1.00 84.75 90 SER A C 1
ATOM 734 O O . SER A 1 90 ? 13.608 -5.923 -22.037 1.00 84.75 90 SER A O 1
ATOM 736 N N . ARG A 1 91 ? 14.020 -4.121 -23.331 1.00 79.94 91 ARG A N 1
ATOM 737 C CA . ARG A 1 91 ? 15.390 -4.492 -23.686 1.00 79.94 91 ARG A CA 1
ATOM 738 C C . ARG A 1 91 ? 16.352 -3.788 -22.739 1.00 79.94 91 ARG A C 1
ATOM 740 O O . ARG A 1 91 ? 16.405 -2.560 -22.704 1.00 79.94 91 ARG A O 1
ATOM 747 N N . ALA A 1 92 ? 17.097 -4.573 -21.973 1.00 81.69 92 ALA A N 1
ATOM 748 C CA . ALA A 1 92 ? 18.174 -4.064 -21.141 1.00 81.69 92 ALA A CA 1
ATOM 749 C C . ALA A 1 92 ? 19.329 -3.538 -22.006 1.00 81.69 92 ALA A C 1
ATOM 751 O O . ALA A 1 92 ? 19.562 -4.038 -23.108 1.00 81.69 92 ALA A O 1
ATOM 752 N N . LYS A 1 93 ? 20.064 -2.540 -21.507 1.00 85.06 93 LYS A N 1
ATOM 753 C CA . LYS A 1 93 ? 21.256 -2.014 -22.194 1.00 85.06 93 LYS A CA 1
ATOM 754 C C . LYS A 1 93 ? 22.475 -2.912 -21.998 1.00 85.06 93 LYS A C 1
ATOM 756 O O . LYS A 1 93 ? 23.360 -2.932 -22.847 1.00 85.06 93 LYS A O 1
ATOM 761 N N . THR A 1 94 ? 22.514 -3.634 -20.883 1.00 88.44 94 THR A N 1
ATOM 762 C CA . THR A 1 94 ? 23.606 -4.527 -20.493 1.00 88.44 94 THR A CA 1
ATOM 763 C C . THR A 1 94 ? 23.044 -5.855 -19.961 1.00 88.44 94 THR A C 1
ATOM 765 O O . THR A 1 94 ? 21.885 -5.910 -19.534 1.00 88.44 94 THR A O 1
ATOM 768 N N . PRO A 1 95 ? 23.848 -6.934 -19.931 1.00 87.31 95 PRO A N 1
ATOM 769 C CA . PRO A 1 95 ? 23.455 -8.181 -19.271 1.00 87.31 95 PRO A CA 1
ATOM 770 C C . PRO A 1 95 ? 23.141 -8.002 -17.776 1.00 87.31 95 PRO A C 1
ATOM 772 O O . PRO A 1 95 ? 22.214 -8.618 -17.258 1.00 87.31 95 PRO A O 1
ATOM 775 N N . THR A 1 96 ? 23.866 -7.120 -17.079 1.00 88.69 96 THR A N 1
ATOM 776 C CA . THR A 1 96 ? 23.633 -6.823 -15.656 1.00 88.69 96 THR A CA 1
ATOM 777 C C . THR A 1 96 ? 22.306 -6.101 -15.422 1.00 88.69 96 THR A C 1
ATOM 779 O O . THR A 1 96 ? 21.590 -6.419 -14.469 1.00 88.69 96 THR A O 1
ATOM 782 N N . ASP A 1 97 ? 21.924 -5.186 -16.315 1.00 87.69 97 ASP A N 1
ATOM 783 C CA . ASP A 1 97 ? 20.610 -4.541 -16.291 1.00 87.69 97 ASP A CA 1
ATOM 784 C C . ASP A 1 97 ? 19.491 -5.566 -16.520 1.00 87.69 97 ASP A C 1
ATOM 786 O O . ASP A 1 97 ? 18.455 -5.489 -15.862 1.00 87.69 97 ASP A O 1
ATOM 790 N N . ALA A 1 98 ? 19.695 -6.545 -17.413 1.00 87.69 98 ALA A N 1
ATOM 791 C CA . ALA A 1 98 ? 18.711 -7.597 -17.679 1.00 87.69 98 ALA A CA 1
ATOM 792 C C . ALA A 1 98 ? 18.424 -8.424 -16.419 1.00 87.69 98 ALA A C 1
ATOM 794 O O . ALA A 1 98 ? 17.263 -8.559 -16.029 1.00 87.69 98 ALA A O 1
ATOM 795 N N . LEU A 1 99 ? 19.480 -8.881 -15.738 1.00 88.06 99 LEU A N 1
ATOM 796 C CA . LEU A 1 99 ? 19.370 -9.608 -14.470 1.00 88.06 99 LEU A CA 1
ATOM 797 C C . LEU A 1 99 ? 18.675 -8.761 -13.395 1.00 88.06 99 LEU A C 1
ATOM 799 O O . LEU A 1 99 ? 17.743 -9.225 -12.741 1.00 88.06 99 LEU A O 1
ATOM 803 N N . THR A 1 100 ? 19.062 -7.488 -13.269 1.00 87.38 100 THR A N 1
ATOM 804 C CA . THR A 1 100 ? 18.463 -6.565 -12.292 1.00 87.38 100 THR A CA 1
ATOM 805 C C . THR A 1 100 ? 16.971 -6.346 -12.560 1.00 87.38 100 THR A C 1
ATOM 807 O O . THR A 1 100 ? 16.171 -6.283 -11.626 1.00 87.38 100 THR A O 1
ATOM 810 N N . ILE A 1 101 ? 16.562 -6.222 -13.826 1.00 86.94 101 ILE A N 1
ATOM 811 C CA . ILE A 1 101 ? 15.152 -6.083 -14.205 1.00 86.94 101 ILE A CA 1
ATOM 812 C C . ILE A 1 101 ? 14.372 -7.346 -13.831 1.00 86.94 101 ILE A C 1
ATOM 814 O O . ILE A 1 101 ? 13.281 -7.233 -13.273 1.00 86.94 101 ILE A O 1
ATOM 818 N N . GLU A 1 102 ? 14.907 -8.534 -14.113 1.00 87.88 102 GLU A N 1
ATOM 819 C CA . GLU A 1 102 ? 14.256 -9.796 -13.752 1.00 87.88 102 GLU A CA 1
ATOM 820 C C . GLU A 1 102 ? 14.084 -9.947 -12.238 1.00 87.88 102 GLU A C 1
ATOM 822 O O . GLU A 1 102 ? 12.989 -10.280 -11.784 1.00 87.88 102 GLU A O 1
ATOM 827 N N . GLU A 1 103 ? 15.118 -9.642 -11.450 1.00 85.69 103 GLU A N 1
ATOM 828 C CA . GLU A 1 103 ? 15.042 -9.623 -9.984 1.00 85.69 103 GLU A CA 1
ATOM 829 C C . GLU A 1 103 ? 13.985 -8.630 -9.486 1.00 85.69 103 GLU A C 1
ATOM 831 O O . GLU A 1 103 ? 13.127 -8.983 -8.681 1.00 85.69 103 GLU A O 1
ATOM 836 N N . LEU A 1 104 ? 13.973 -7.404 -10.017 1.00 85.69 104 LEU A N 1
ATOM 837 C CA . LEU A 1 104 ? 12.985 -6.391 -9.639 1.00 85.69 104 LEU A CA 1
ATOM 838 C C . LEU A 1 104 ? 11.550 -6.792 -9.997 1.00 85.69 104 LEU A C 1
ATOM 840 O O . LEU A 1 104 ? 10.623 -6.440 -9.266 1.00 85.69 104 LEU A O 1
ATOM 844 N N . ARG A 1 105 ? 11.342 -7.507 -11.110 1.00 84.19 105 ARG A N 1
ATOM 845 C CA . ARG A 1 105 ? 10.022 -8.045 -11.473 1.00 84.19 105 ARG A CA 1
ATOM 846 C C . ARG A 1 105 ? 9.598 -9.173 -10.536 1.00 84.19 105 ARG A C 1
ATOM 848 O O . ARG A 1 105 ? 8.428 -9.206 -10.169 1.00 84.19 105 ARG A O 1
ATOM 855 N N . LYS A 1 106 ? 10.523 -10.044 -10.117 1.00 82.62 106 LYS A N 1
ATOM 856 C CA . LYS A 1 106 ? 10.256 -11.064 -9.086 1.00 82.62 106 LYS A CA 1
ATOM 857 C C . LYS A 1 106 ? 9.879 -10.408 -7.758 1.00 82.62 106 LYS A C 1
ATOM 859 O O . LYS A 1 106 ? 8.871 -10.774 -7.172 1.00 82.62 106 LYS A O 1
ATOM 864 N N . ASP A 1 107 ? 10.601 -9.370 -7.341 1.00 80.50 107 ASP A N 1
ATOM 865 C CA . ASP A 1 107 ? 10.275 -8.612 -6.127 1.00 80.50 107 ASP A CA 1
ATOM 866 C C . ASP A 1 107 ? 8.902 -7.921 -6.214 1.00 80.50 107 ASP A C 1
ATOM 868 O O . ASP A 1 107 ? 8.246 -7.702 -5.200 1.00 80.50 107 ASP A O 1
ATOM 872 N N . LEU A 1 108 ? 8.410 -7.569 -7.406 1.00 82.06 108 LEU A N 1
ATOM 873 C CA . LEU A 1 108 ? 7.054 -7.026 -7.556 1.00 82.06 108 LEU A CA 1
ATOM 874 C C . LEU A 1 108 ? 5.945 -8.052 -7.248 1.00 82.06 108 LEU A C 1
ATOM 876 O O . LEU A 1 108 ? 4.782 -7.651 -7.168 1.00 82.06 108 LEU A O 1
ATOM 880 N N . ASP A 1 109 ? 6.278 -9.312 -6.953 1.00 78.06 109 ASP A N 1
ATOM 881 C CA . ASP A 1 109 ? 5.363 -10.283 -6.338 1.00 78.06 109 ASP A CA 1
ATOM 882 C C . ASP A 1 109 ? 4.864 -9.843 -4.944 1.00 78.06 109 ASP A C 1
ATOM 884 O O . ASP A 1 109 ? 3.812 -10.286 -4.485 1.00 78.06 109 ASP A O 1
ATOM 888 N N . TYR A 1 110 ? 5.480 -8.826 -4.317 1.00 87.31 110 TYR A N 1
ATOM 889 C CA . TYR A 1 110 ? 4.875 -8.116 -3.176 1.00 87.31 110 TYR A CA 1
ATOM 890 C C . TYR A 1 110 ? 3.456 -7.578 -3.463 1.00 87.31 110 TYR A C 1
ATOM 892 O O . TYR A 1 110 ? 2.755 -7.202 -2.521 1.00 87.31 110 TYR A O 1
ATOM 900 N N . CYS A 1 111 ? 3.004 -7.534 -4.725 1.00 92.06 111 CYS A N 1
ATOM 901 C CA . CYS A 1 111 ? 1.610 -7.252 -5.062 1.00 92.06 111 CYS A CA 1
ATOM 902 C C . CYS A 1 111 ? 0.632 -8.232 -4.397 1.00 92.06 111 CYS A C 1
ATOM 904 O O . CYS A 1 111 ? -0.364 -7.781 -3.839 1.00 92.06 111 CYS A O 1
ATOM 906 N N . SER A 1 112 ? 0.923 -9.537 -4.398 1.00 91.62 112 SER A N 1
ATOM 907 C CA . SER A 1 112 ? 0.031 -10.557 -3.824 1.00 91.62 112 SER A CA 1
ATOM 908 C C . SER A 1 112 ? -0.106 -10.398 -2.303 1.00 91.62 112 SER A C 1
ATOM 910 O O . SER A 1 112 ? -1.205 -10.429 -1.745 1.00 91.62 112 SER A O 1
ATOM 912 N N . LEU A 1 113 ? 1.008 -10.123 -1.619 1.00 91.56 113 LEU A N 1
ATOM 913 C CA . LEU A 1 113 ? 1.019 -9.805 -0.189 1.00 91.56 113 LEU A CA 1
ATOM 914 C C . LEU A 1 113 ? 0.315 -8.478 0.108 1.00 91.56 113 LEU A C 1
ATOM 916 O O . LEU A 1 113 ? -0.394 -8.365 1.107 1.00 91.56 113 LEU A O 1
ATOM 920 N N . GLY A 1 114 ? 0.467 -7.488 -0.771 1.00 94.06 114 GLY A N 1
ATOM 921 C CA . GLY A 1 114 ? -0.243 -6.219 -0.680 1.00 94.06 114 GLY A CA 1
ATOM 922 C C . GLY A 1 114 ? -1.762 -6.367 -0.797 1.00 94.06 114 GLY A C 1
ATOM 923 O O . GLY A 1 114 ? -2.482 -5.727 -0.028 1.00 94.06 114 GLY A O 1
ATOM 924 N N . ASP A 1 115 ? -2.250 -7.236 -1.690 1.00 95.88 115 ASP A N 1
ATOM 925 C CA . ASP A 1 115 ? -3.680 -7.555 -1.800 1.00 95.88 115 ASP A CA 1
ATOM 926 C C . ASP A 1 115 ? -4.199 -8.179 -0.500 1.00 95.88 115 ASP A C 1
ATOM 928 O O . ASP A 1 115 ? -5.211 -7.733 0.039 1.00 95.88 115 ASP A O 1
ATOM 932 N N . ARG A 1 116 ? -3.472 -9.160 0.056 1.00 95.00 116 ARG A N 1
ATOM 933 C CA . ARG A 1 116 ? -3.834 -9.814 1.325 1.00 95.00 116 ARG A CA 1
ATOM 934 C C . ARG A 1 116 ? -3.877 -8.828 2.493 1.00 95.00 116 ARG A C 1
ATOM 936 O O . ARG A 1 116 ? -4.796 -8.876 3.305 1.00 95.00 116 ARG A O 1
ATOM 943 N N . VAL A 1 117 ? -2.915 -7.907 2.577 1.00 94.62 117 VAL A N 1
ATOM 944 C CA . VAL A 1 117 ? -2.920 -6.840 3.593 1.00 94.62 117 VAL A CA 1
ATOM 945 C C . VAL A 1 117 ? -4.119 -5.906 3.411 1.00 94.62 117 VAL A C 1
ATOM 947 O O . VAL A 1 117 ? -4.736 -5.501 4.398 1.00 94.62 117 VAL A O 1
ATOM 950 N N . ALA A 1 118 ? -4.457 -5.550 2.168 1.00 97.12 118 ALA A N 1
ATOM 951 C CA . ALA A 1 118 ? -5.617 -4.716 1.876 1.00 97.12 118 ALA A CA 1
ATOM 952 C C . ALA A 1 118 ? -6.931 -5.409 2.253 1.00 97.12 118 ALA A C 1
ATOM 954 O O . ALA A 1 118 ? -7.785 -4.778 2.880 1.00 97.12 118 ALA A O 1
ATOM 955 N N . ASP A 1 119 ? -7.070 -6.697 1.940 1.00 96.19 119 ASP A N 1
ATOM 956 C CA . ASP A 1 119 ? -8.239 -7.489 2.313 1.00 96.19 119 ASP A CA 1
ATOM 957 C C . ASP A 1 119 ? -8.362 -7.644 3.833 1.00 96.19 119 ASP A C 1
ATOM 959 O O . ASP A 1 119 ? -9.402 -7.317 4.400 1.00 96.19 119 ASP A O 1
ATOM 963 N N . GLN A 1 120 ? -7.274 -7.999 4.522 1.00 94.81 120 GLN A N 1
ATOM 964 C CA . GLN A 1 120 ? -7.239 -8.065 5.984 1.00 94.81 120 GLN A CA 1
ATOM 965 C C . GLN A 1 120 ? -7.669 -6.742 6.631 1.00 94.81 120 GLN A C 1
ATOM 967 O O . GLN A 1 120 ? -8.469 -6.735 7.568 1.00 94.81 120 GLN A O 1
ATOM 972 N N . ALA A 1 121 ? -7.147 -5.611 6.151 1.00 95.81 121 ALA A N 1
ATOM 973 C CA . ALA A 1 121 ? -7.499 -4.298 6.681 1.00 95.81 121 ALA A CA 1
ATOM 974 C C . ALA A 1 121 ? -8.970 -3.943 6.413 1.00 95.81 121 ALA A C 1
ATOM 976 O O . ALA A 1 121 ? -9.623 -3.356 7.276 1.00 95.81 121 ALA A O 1
ATOM 977 N N . ARG A 1 122 ? -9.498 -4.301 5.235 1.00 97.69 122 ARG A N 1
ATOM 978 C CA . ARG A 1 122 ? -10.914 -4.132 4.889 1.00 97.69 122 ARG A CA 1
ATOM 979 C C . ARG A 1 122 ? -11.796 -4.952 5.830 1.00 97.69 122 ARG A C 1
ATOM 981 O O . ARG A 1 122 ? -12.574 -4.350 6.564 1.00 97.69 122 ARG A O 1
ATOM 988 N N . ARG A 1 123 ? -11.590 -6.269 5.899 1.00 96.19 123 ARG A N 1
ATOM 989 C CA . ARG A 1 123 ? -12.361 -7.188 6.753 1.00 96.19 123 ARG A CA 1
ATOM 990 C C . ARG A 1 123 ? -12.394 -6.713 8.203 1.00 96.19 123 ARG A C 1
ATOM 992 O O . ARG A 1 123 ? -13.453 -6.542 8.792 1.00 96.19 123 ARG A O 1
ATOM 999 N N . ARG A 1 124 ? -11.229 -6.380 8.766 1.00 94.56 124 ARG A N 1
ATOM 1000 C CA . ARG A 1 124 ? -11.125 -5.999 10.183 1.00 94.56 124 ARG A CA 1
ATOM 1001 C C . ARG A 1 124 ? -11.686 -4.626 10.514 1.00 94.56 124 ARG A C 1
ATOM 1003 O O . ARG A 1 124 ? -12.203 -4.437 11.609 1.00 94.56 124 ARG A O 1
ATOM 1010 N N . ILE A 1 125 ? -11.498 -3.641 9.635 1.00 94.94 125 ILE A N 1
ATOM 1011 C CA . ILE A 1 125 ? -11.805 -2.243 9.970 1.00 94.94 125 ILE A CA 1
ATOM 1012 C C . ILE A 1 125 ? -13.116 -1.765 9.359 1.00 94.94 125 ILE A C 1
ATOM 1014 O O . ILE A 1 125 ? -13.799 -0.942 9.963 1.00 94.94 125 ILE A O 1
ATOM 1018 N N . LEU A 1 126 ? -13.425 -2.201 8.142 1.00 94.44 126 LEU A N 1
ATOM 1019 C CA . LEU A 1 126 ? -14.608 -1.761 7.410 1.00 94.44 126 LEU A CA 1
ATOM 1020 C C . LEU A 1 126 ? -15.774 -2.713 7.672 1.00 94.44 126 LEU A C 1
ATOM 1022 O O . LEU A 1 126 ? -16.883 -2.227 7.866 1.00 94.44 126 LEU A O 1
ATOM 1026 N N . ASP A 1 127 ? -15.499 -4.017 7.731 1.00 95.44 127 ASP A N 1
ATOM 1027 C CA . ASP A 1 127 ? -16.535 -5.047 7.875 1.00 95.44 127 ASP A CA 1
ATOM 1028 C C . ASP A 1 127 ? -16.689 -5.525 9.335 1.00 95.44 127 ASP A C 1
ATOM 1030 O O . ASP A 1 127 ? -17.647 -6.209 9.677 1.00 95.44 127 ASP A O 1
ATOM 1034 N N . GLY A 1 128 ? -15.771 -5.124 10.226 1.00 91.69 128 GLY A N 1
ATOM 1035 C CA . GLY A 1 128 ? -15.803 -5.471 11.653 1.00 91.69 128 GLY A CA 1
ATOM 1036 C C . GLY A 1 128 ? -15.472 -6.936 11.953 1.00 91.69 128 GLY A C 1
ATOM 1037 O O . GLY A 1 128 ? -15.688 -7.399 13.071 1.00 91.69 128 GLY A O 1
ATOM 1038 N N . GLU A 1 129 ? -14.938 -7.670 10.978 1.00 92.44 129 GLU A N 1
ATOM 1039 C CA . GLU A 1 129 ? -14.639 -9.092 11.098 1.00 92.44 129 GLU A CA 1
ATOM 1040 C C . GLU A 1 129 ? -13.390 -9.358 11.946 1.00 92.44 129 GLU A C 1
ATOM 1042 O O . GLU A 1 129 ? -12.365 -8.669 11.860 1.00 92.44 129 GLU A O 1
ATOM 1047 N N . GLN A 1 130 ? -13.422 -10.451 12.706 1.00 87.12 130 GLN A N 1
ATOM 1048 C CA . GLN A 1 130 ? -12.225 -10.991 13.332 1.00 87.12 130 GLN A CA 1
ATOM 1049 C C . GLN A 1 130 ? -11.513 -11.934 12.356 1.00 87.12 130 GLN A C 1
ATOM 1051 O O . GLN A 1 130 ? -11.915 -13.078 12.177 1.00 87.12 130 GLN A O 1
ATOM 1056 N N . VAL A 1 131 ? -10.432 -11.460 11.732 1.00 82.75 131 VAL A N 1
ATOM 1057 C CA . VAL A 1 131 ? -9.589 -12.306 10.869 1.00 82.75 131 VAL A CA 1
ATOM 1058 C C . VAL A 1 131 ? -8.830 -13.321 11.739 1.00 82.75 131 VAL A C 1
ATOM 1060 O O . VAL A 1 131 ? -8.126 -12.888 12.665 1.00 82.75 131 VAL A O 1
ATOM 1063 N N . PRO A 1 132 ? -8.945 -14.638 11.468 1.00 80.75 132 PRO A N 1
ATOM 1064 C CA . PRO A 1 132 ? -8.232 -15.677 12.206 1.00 80.75 132 PRO A CA 1
ATOM 1065 C C . PRO A 1 132 ? -6.719 -15.450 12.228 1.00 80.75 132 PRO A C 1
ATOM 1067 O O . PRO A 1 132 ? -6.135 -14.945 11.269 1.00 80.75 132 PRO A O 1
ATOM 1070 N N . ALA A 1 133 ? -6.057 -15.851 13.317 1.00 78.75 133 ALA A N 1
ATOM 1071 C CA . ALA A 1 133 ? -4.609 -15.675 13.459 1.00 78.75 133 ALA A CA 1
ATOM 1072 C C . ALA A 1 133 ? -3.810 -16.389 12.351 1.00 78.75 133 ALA A C 1
ATOM 1074 O O . ALA A 1 133 ? -2.800 -15.857 11.907 1.00 78.75 133 ALA A O 1
ATOM 1075 N N . SER A 1 134 ? -4.300 -17.539 11.876 1.00 77.12 134 SER A N 1
ATOM 1076 C CA . SER A 1 134 ? -3.727 -18.313 10.765 1.00 77.12 134 SER A CA 1
ATOM 1077 C C . SER A 1 134 ? -3.820 -17.611 9.407 1.00 77.12 134 SER A C 1
ATOM 1079 O O . SER A 1 134 ? -3.025 -17.882 8.515 1.00 77.12 134 SER A O 1
ATOM 1081 N N . GLU A 1 135 ? -4.779 -16.703 9.228 1.00 78.56 135 GLU A N 1
ATOM 1082 C CA . GLU A 1 135 ? -4.939 -15.927 7.991 1.00 78.56 135 GLU A CA 1
ATOM 1083 C C . GLU A 1 135 ? -4.172 -14.601 8.043 1.00 78.56 135 GLU A C 1
ATOM 1085 O O . GLU A 1 135 ? -3.925 -13.971 7.007 1.00 78.56 135 GLU A O 1
ATOM 1090 N N . LYS A 1 136 ? -3.803 -14.163 9.252 1.00 80.25 136 LYS A N 1
ATOM 1091 C CA . LYS A 1 136 ? -3.305 -12.820 9.498 1.00 80.25 136 LYS A CA 1
ATOM 1092 C C . LYS A 1 136 ? -1.869 -12.658 9.008 1.00 80.25 136 LYS A C 1
ATOM 1094 O O . LYS A 1 136 ? -0.945 -13.317 9.468 1.00 80.25 136 LYS A O 1
ATOM 1099 N N . LEU A 1 137 ? -1.671 -11.681 8.131 1.00 83.38 137 LEU A N 1
ATOM 1100 C CA . LEU A 1 137 ? -0.353 -11.191 7.773 1.00 83.38 137 LEU A CA 1
ATOM 1101 C C . LEU A 1 137 ? 0.164 -10.208 8.816 1.00 83.38 137 LEU A C 1
ATOM 1103 O O . LEU A 1 137 ? -0.523 -9.274 9.250 1.00 83.38 137 LEU A O 1
ATOM 1107 N N . TYR A 1 138 ? 1.426 -10.418 9.162 1.00 82.00 138 TYR A N 1
ATOM 1108 C CA . TYR A 1 138 ? 2.144 -9.673 10.186 1.00 82.00 138 TYR A CA 1
ATOM 1109 C C . TYR A 1 138 ? 3.397 -8.980 9.645 1.00 82.00 138 TYR A C 1
ATOM 1111 O O . TYR A 1 138 ? 3.858 -8.000 10.221 1.00 82.00 138 TYR A O 1
ATOM 1119 N N . SER A 1 139 ? 3.914 -9.439 8.508 1.00 84.00 139 SER A N 1
ATOM 1120 C CA . SER A 1 139 ? 4.995 -8.807 7.762 1.00 84.00 139 SER A CA 1
ATOM 1121 C C . SER A 1 139 ? 4.795 -9.097 6.280 1.00 84.00 139 SER A C 1
ATOM 1123 O O . SER A 1 139 ? 4.512 -10.231 5.907 1.00 84.00 139 SER A O 1
ATOM 1125 N N . ILE A 1 140 ? 4.969 -8.086 5.426 1.00 82.50 140 ILE A N 1
ATOM 1126 C CA . ILE A 1 140 ? 5.041 -8.313 3.974 1.00 82.50 140 ILE A CA 1
ATOM 1127 C C . ILE A 1 140 ? 6.416 -8.833 3.541 1.00 82.50 140 ILE A C 1
ATOM 1129 O O . ILE A 1 140 ? 6.566 -9.234 2.400 1.00 82.50 140 ILE A O 1
ATOM 1133 N N . PHE A 1 141 ? 7.421 -8.805 4.420 1.00 79.38 141 PHE A N 1
ATOM 1134 C CA . PHE A 1 141 ? 8.780 -9.275 4.123 1.00 79.38 141 PHE A CA 1
ATOM 1135 C C . PHE A 1 141 ? 9.000 -10.728 4.533 1.00 79.38 141 PHE A C 1
ATOM 1137 O O . PHE A 1 141 ? 9.913 -11.372 4.034 1.00 79.38 141 PHE A O 1
ATOM 1144 N N . GLU A 1 142 ? 8.162 -11.229 5.438 1.00 68.75 142 GLU A N 1
ATOM 1145 C CA . GLU A 1 142 ? 8.264 -12.576 5.992 1.00 68.75 142 GLU A CA 1
ATOM 1146 C C . GLU A 1 142 ? 6.857 -13.181 6.089 1.00 68.75 142 GLU A C 1
ATOM 1148 O O . GLU A 1 142 ? 6.282 -13.296 7.172 1.00 68.75 142 GLU A O 1
ATOM 1153 N N . PRO A 1 143 ? 6.234 -13.491 4.939 1.00 55.81 143 PRO A N 1
ATOM 1154 C CA . PRO A 1 143 ? 4.836 -13.914 4.893 1.00 55.81 143 PRO A CA 1
ATOM 1155 C C . PRO A 1 143 ? 4.601 -15.315 5.477 1.00 55.81 143 PRO A C 1
ATOM 1157 O O . PRO A 1 143 ? 3.464 -15.636 5.809 1.00 55.81 143 PRO A O 1
ATOM 1160 N N . HIS A 1 144 ? 5.658 -16.127 5.602 1.00 47.78 144 HIS A N 1
ATOM 1161 C CA . HIS A 1 144 ? 5.646 -17.468 6.203 1.00 47.78 144 HIS A CA 1
ATOM 1162 C C .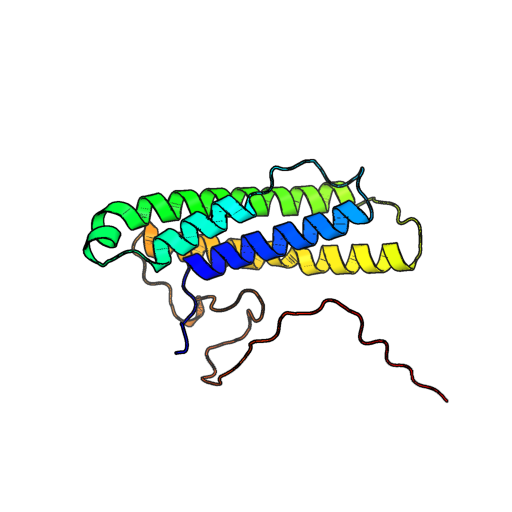 HIS A 1 144 ? 6.001 -17.462 7.693 1.00 47.78 144 HIS A C 1
ATOM 1164 O O . HIS A 1 144 ? 6.201 -18.524 8.280 1.00 47.78 144 HIS A O 1
ATOM 1170 N N . THR A 1 145 ? 6.101 -16.283 8.316 1.00 47.25 145 THR A N 1
ATOM 1171 C CA . THR A 1 145 ? 6.245 -16.186 9.768 1.00 47.25 145 THR A CA 1
ATOM 1172 C C . THR A 1 145 ? 4.885 -16.465 10.402 1.00 47.25 145 THR A C 1
ATOM 1174 O O . THR A 1 145 ? 4.210 -15.559 10.896 1.00 47.25 145 THR A O 1
ATOM 1177 N N . ASP A 1 146 ? 4.485 -17.741 10.399 1.00 38.53 146 ASP A N 1
ATOM 1178 C CA . ASP A 1 146 ? 3.655 -18.278 11.471 1.00 38.53 146 ASP A CA 1
ATOM 1179 C C . ASP A 1 146 ? 4.275 -17.815 12.786 1.00 38.53 146 ASP A C 1
ATOM 1181 O O . ASP A 1 146 ? 5.498 -17.742 12.915 1.00 38.53 146 ASP A O 1
ATOM 1185 N N . LEU A 1 147 ? 3.424 -17.411 13.723 1.00 41.12 147 LEU A N 1
ATOM 1186 C CA . LEU A 1 147 ? 3.757 -16.675 14.937 1.00 41.12 147 LEU A CA 1
ATOM 1187 C C . LEU A 1 147 ? 4.749 -17.441 15.838 1.00 41.12 147 LEU A C 1
ATOM 1189 O O . LEU A 1 147 ? 4.397 -17.949 16.897 1.00 41.12 147 LEU A O 1
ATOM 1193 N N . ILE A 1 148 ? 6.025 -17.490 15.464 1.00 33.53 148 ILE A N 1
ATOM 1194 C CA . ILE A 1 148 ? 7.110 -17.881 16.345 1.00 33.53 148 ILE A CA 1
ATOM 1195 C C . ILE A 1 148 ? 7.431 -16.616 17.124 1.00 33.53 148 ILE A C 1
ATOM 1197 O O . ILE A 1 148 ? 7.977 -15.655 16.587 1.00 33.53 148 ILE A O 1
ATOM 1201 N N . LYS A 1 149 ? 7.062 -16.599 18.409 1.00 33.19 149 LYS A N 1
ATOM 1202 C CA . LYS A 1 149 ? 7.520 -15.607 19.390 1.00 33.19 149 LYS A CA 1
ATOM 1203 C C . LYS A 1 149 ? 9.057 -15.562 19.421 1.00 33.19 149 LYS A C 1
ATOM 1205 O O . LYS A 1 149 ? 9.660 -16.140 20.319 1.00 33.19 149 LYS A O 1
ATOM 1210 N N . ARG A 1 150 ? 9.718 -14.887 18.480 1.00 29.03 150 ARG A N 1
ATOM 1211 C CA . ARG A 1 150 ? 11.149 -14.566 18.544 1.00 29.03 150 ARG A CA 1
ATOM 1212 C C . ARG A 1 150 ? 11.408 -13.206 17.915 1.00 29.03 150 ARG A C 1
ATOM 1214 O O . ARG A 1 150 ? 10.913 -12.874 16.848 1.00 29.03 150 ARG A O 1
ATOM 1221 N N . GLY A 1 151 ? 12.107 -12.382 18.685 1.00 35.12 151 GLY A N 1
ATOM 1222 C CA . GLY A 1 151 ? 12.268 -10.966 18.424 1.00 35.12 151 GLY A CA 1
ATOM 1223 C C . GLY A 1 151 ? 13.314 -10.626 17.368 1.00 35.12 151 GLY A C 1
ATOM 1224 O O . GLY A 1 151 ? 14.154 -11.438 16.998 1.00 35.12 151 GLY A O 1
ATOM 1225 N N . LYS A 1 152 ? 13.289 -9.331 17.039 1.00 40.50 152 LYS A N 1
ATOM 1226 C CA . LYS A 1 152 ? 14.298 -8.531 16.330 1.00 40.50 152 LYS A CA 1
ATOM 1227 C C . LYS A 1 152 ? 14.472 -8.826 14.844 1.00 40.50 152 LYS A C 1
ATOM 1229 O O . LYS A 1 152 ? 15.359 -9.581 14.470 1.0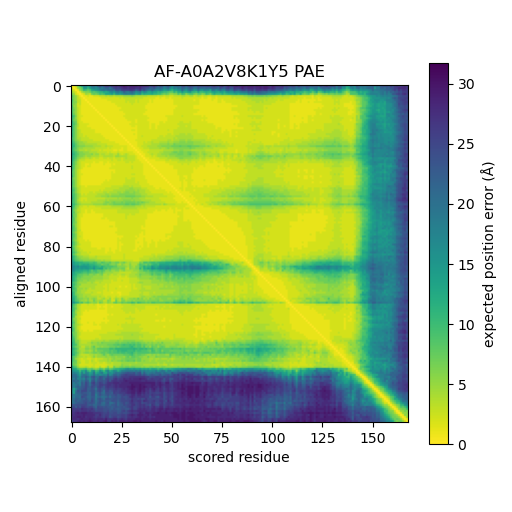0 40.50 152 LYS A O 1
ATOM 1234 N N . ILE A 1 153 ? 13.799 -8.030 14.009 1.00 45.59 153 ILE A N 1
ATOM 1235 C CA . ILE A 1 153 ? 14.293 -7.726 12.660 1.00 45.59 153 ILE A CA 1
ATOM 1236 C C . ILE A 1 153 ? 14.160 -6.226 12.422 1.00 45.59 153 ILE A C 1
ATOM 1238 O O . ILE A 1 153 ? 13.140 -5.708 11.983 1.00 45.59 153 ILE A O 1
ATOM 1242 N N . ASN A 1 154 ? 15.225 -5.518 12.789 1.00 38.81 154 ASN A N 1
ATOM 1243 C CA . ASN A 1 154 ? 15.466 -4.146 12.381 1.00 38.81 154 ASN A CA 1
ATOM 1244 C C . ASN A 1 154 ? 16.763 -4.174 11.570 1.00 38.81 154 ASN A C 1
ATOM 1246 O O . ASN A 1 154 ? 17.857 -4.062 12.119 1.00 38.81 154 ASN A O 1
ATOM 1250 N N . LYS A 1 155 ? 16.640 -4.403 10.263 1.00 32.97 155 LYS A N 1
ATOM 1251 C CA . LYS A 1 155 ? 17.679 -4.046 9.301 1.00 32.97 155 LYS A CA 1
ATOM 1252 C C . LYS A 1 155 ? 17.012 -3.262 8.175 1.00 32.97 155 LYS A C 1
ATOM 1254 O O . LYS A 1 155 ? 16.023 -3.749 7.621 1.00 32.97 155 LYS A O 1
ATOM 1259 N N . PRO A 1 156 ? 17.501 -2.062 7.817 1.00 33.59 156 PRO A N 1
ATOM 1260 C CA . PRO A 1 156 ? 17.205 -1.538 6.498 1.00 33.59 156 PRO A CA 1
ATOM 1261 C C . PRO 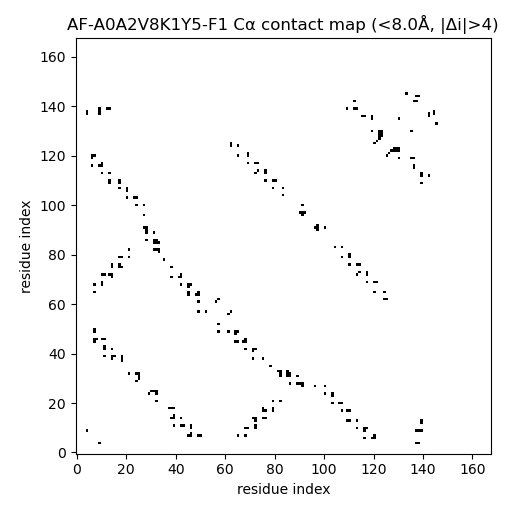A 1 156 ? 17.743 -2.573 5.507 1.00 33.59 156 PRO A C 1
ATOM 1263 O O . PRO A 1 156 ? 18.923 -2.905 5.535 1.00 33.59 156 PRO A O 1
ATOM 1266 N N . ILE A 1 157 ? 16.859 -3.161 4.701 1.00 38.94 157 ILE A N 1
ATOM 1267 C CA . ILE A 1 157 ? 17.279 -4.065 3.632 1.00 38.94 157 ILE A CA 1
ATOM 1268 C C . ILE A 1 157 ? 18.029 -3.201 2.617 1.00 38.94 157 ILE A C 1
ATOM 1270 O O . ILE A 1 157 ? 17.419 -2.502 1.799 1.00 38.94 157 ILE A O 1
ATOM 1274 N N . GLU A 1 158 ? 19.351 -3.207 2.735 1.00 28.12 158 GLU A N 1
ATOM 1275 C CA . GLU A 1 158 ? 20.274 -2.789 1.696 1.00 28.12 158 GLU A CA 1
ATOM 1276 C C . GLU A 1 158 ? 20.124 -3.790 0.552 1.00 28.12 158 GLU A C 1
ATOM 1278 O O . GLU A 1 158 ? 20.446 -4.968 0.678 1.00 28.12 158 GLU A O 1
ATOM 1283 N N . PHE A 1 159 ? 19.554 -3.332 -0.559 1.00 35.75 159 PHE A N 1
ATOM 1284 C CA . PHE A 1 159 ? 19.635 -4.075 -1.807 1.00 35.75 159 PHE A CA 1
ATOM 1285 C C . PHE A 1 159 ? 21.011 -3.769 -2.386 1.00 35.75 159 PHE A C 1
ATOM 1287 O O . PHE A 1 159 ? 21.199 -2.738 -3.027 1.00 35.75 159 PHE A O 1
ATOM 1294 N N . GLY A 1 160 ? 21.960 -4.647 -2.093 1.00 27.11 160 GLY A N 1
ATOM 1295 C CA . GLY A 1 160 ? 23.294 -4.688 -2.668 1.00 27.11 160 GLY A CA 1
ATOM 1296 C C . GLY A 1 160 ? 23.739 -6.142 -2.655 1.00 27.11 160 GLY A C 1
ATOM 1297 O O . GLY A 1 160 ? 23.676 -6.797 -1.616 1.00 27.11 160 GLY A O 1
ATOM 1298 N N . HIS A 1 161 ? 24.083 -6.669 -3.825 1.00 37.50 161 HIS A N 1
ATOM 1299 C CA . HIS A 1 161 ? 24.503 -8.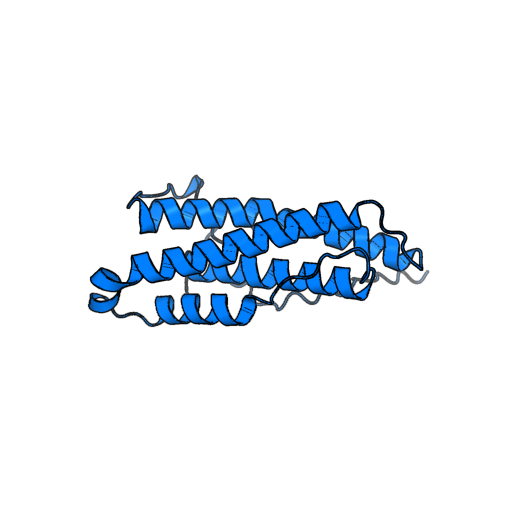050 -4.028 1.00 37.50 161 HIS A CA 1
ATOM 1300 C C . HIS A 1 161 ? 25.546 -8.481 -2.983 1.00 37.50 161 HIS A C 1
ATOM 1302 O O . HIS A 1 161 ? 26.568 -7.816 -2.816 1.00 37.50 161 HIS A O 1
ATOM 1308 N N . LYS A 1 162 ? 25.341 -9.637 -2.337 1.00 37.62 162 LYS A N 1
ATOM 1309 C CA . LYS A 1 162 ? 26.467 -10.398 -1.783 1.00 37.62 162 LYS A CA 1
ATOM 1310 C C . LYS A 1 162 ? 27.237 -10.971 -2.969 1.00 37.62 162 LYS A C 1
ATOM 1312 O O . LYS A 1 162 ? 26.931 -12.063 -3.437 1.00 37.62 162 LYS A O 1
ATOM 1317 N N . ILE A 1 163 ? 28.198 -10.211 -3.482 1.00 37.03 163 ILE A N 1
ATOM 1318 C CA . ILE A 1 163 ? 29.232 -10.760 -4.354 1.00 37.03 163 ILE A CA 1
ATOM 1319 C C . ILE A 1 163 ? 30.095 -11.636 -3.447 1.00 37.03 163 ILE A C 1
ATOM 1321 O O . ILE A 1 163 ? 30.837 -11.130 -2.608 1.00 37.03 163 ILE A O 1
ATOM 1325 N N . SER A 1 164 ? 29.937 -12.953 -3.559 1.00 33.69 164 SER A N 1
ATOM 1326 C CA . SER A 1 164 ? 30.911 -13.886 -3.006 1.00 33.69 164 SER A CA 1
ATOM 1327 C C . SER A 1 164 ? 32.105 -13.869 -3.952 1.00 33.69 164 SER A C 1
ATOM 1329 O O . SER A 1 164 ? 32.079 -14.529 -4.987 1.00 33.69 164 SER A O 1
ATOM 1331 N N . LEU A 1 165 ? 33.124 -13.071 -3.634 1.00 37.47 165 LEU A N 1
ATOM 1332 C CA . LEU A 1 165 ? 34.453 -13.285 -4.191 1.00 37.47 165 LEU A CA 1
ATOM 1333 C C . LEU A 1 165 ? 34.969 -14.586 -3.573 1.00 37.47 165 LEU A C 1
ATOM 1335 O O . LEU A 1 165 ? 35.368 -14.615 -2.412 1.00 37.47 165 LEU A O 1
ATOM 1339 N N . ALA A 1 166 ? 34.855 -15.679 -4.320 1.00 30.56 166 ALA A N 1
ATOM 1340 C CA . ALA A 1 166 ? 35.733 -16.818 -4.128 1.00 30.56 166 ALA A CA 1
ATOM 1341 C C . ALA A 1 166 ? 36.981 -16.514 -4.963 1.00 30.56 166 ALA A C 1
ATOM 1343 O O . ALA A 1 166 ? 36.942 -16.607 -6.189 1.00 30.56 166 ALA A O 1
ATOM 1344 N N . GLU A 1 167 ? 38.037 -16.043 -4.306 1.00 37.53 167 GLU A N 1
ATOM 1345 C CA . GLU A 1 167 ? 39.386 -16.105 -4.864 1.00 37.53 167 GLU A CA 1
ATOM 1346 C C . GLU A 1 167 ? 39.886 -17.548 -4.710 1.00 37.53 167 GLU A C 1
ATOM 1348 O O . GLU A 1 167 ? 39.619 -18.192 -3.690 1.00 37.53 167 GLU A O 1
ATOM 1353 N N . SER A 1 168 ? 40.517 -18.056 -5.769 1.00 39.28 168 SER A N 1
ATOM 1354 C CA . SER A 1 168 ? 41.210 -19.348 -5.811 1.00 39.28 168 SER A CA 1
ATOM 1355 C C . SER A 1 168 ? 42.423 -19.390 -4.890 1.00 39.28 168 SER A C 1
ATOM 1357 O O . SER A 1 168 ? 43.070 -18.331 -4.726 1.00 39.28 168 SER A O 1
#

pLDDT: mean 82.47, std 21.56, range [27.11, 98.75]

Radius of gyration: 18.08 Å; Cα contacts (8 Å, |Δi|>4): 154; chains: 1; bounding box: 58×30×47 Å

Mean predicted aligned error: 8.59 Å

Solvent-accessible surface area (backbone atoms only — not comparable to full-atom values): 10216 Å² total; per-residue (Å²): 136,88,78,74,76,44,60,52,54,54,46,35,48,40,38,48,50,51,56,46,48,54,51,55,48,30,74,78,43,53,92,36,36,72,90,75,84,84,54,55,69,61,36,48,53,40,31,52,49,63,72,71,50,50,73,77,48,40,79,79,42,42,57,65,47,48,54,55,37,47,52,51,36,52,53,45,45,53,50,49,51,50,32,53,61,47,38,71,79,64,80,56,93,44,74,68,49,41,53,51,49,52,51,51,56,59,60,54,54,52,46,63,52,38,50,52,46,48,49,52,41,40,40,44,59,73,69,66,42,85,77,51,78,92,76,57,82,77,40,88,88,48,78,81,63,64,90,66,96,70,84,86,88,89,68,86,80,74,90,65,84,85,76,78,82,78,78,131

Secondary structure (DSSP, 8-state):
---PPPHHHHHHHHHHHHHHHHHHHHHH-TTTS------HHHHHHHHHHHHT--HHHHHHHHHHHHHHHHHHHHHHHHHHHHHHHHHTTPPPSSHHHHHHHHHHHHHTTHHHHHHHHHHHHHHHHTS-----TTT----SS-TT------------------------

Sequence (168 aa):
DIHWPTDATLLWDTVRVLSRLIGRLRAIVPKDVPGFPNRKRAARKRMQKLQRMTAAQRESQQVRIYRQLLAITQEVLANARRTLEGTARSRAKTPTDALTIEELRKDLDYCSLGDRVADQARRRILDGEQVPASEKLYSIFEPHTDLIKRGKINKPIEFGHKISLAES

Foldseek 3Di:
DDDQDDLLNQLLVLLVQLLVLLVVLCVFQVPLQDDDDRCNVVSVVLSVVLVPDDPVCCVPPVLVSLVSSLVSSVSSLVSSVSSCVSCVPPDTPDPVSVVVNVVSSVSSVLSVVSVLSSVVSCCCRVVVDDDDLVSDARHSVCRVCPPDPDDDDDDPPDPDDPPPPPDD